Protein AF-A0A6J4E3N8-F1 (afdb_monomer_lite)

Structure (mmCIF, N/CA/C/O backbone):
data_AF-A0A6J4E3N8-F1
#
_entry.id   AF-A0A6J4E3N8-F1
#
loop_
_atom_site.group_PDB
_atom_site.id
_atom_site.type_symbol
_atom_site.label_atom_id
_atom_site.label_alt_id
_atom_site.label_comp_id
_atom_site.label_asym_id
_atom_site.label_entity_id
_atom_site.label_seq_id
_atom_site.pdbx_PDB_ins_code
_atom_site.Cartn_x
_atom_site.Cartn_y
_atom_site.Cartn_z
_atom_site.occupancy
_atom_site.B_iso_or_equiv
_atom_site.auth_seq_id
_atom_site.auth_comp_id
_atom_site.auth_asym_id
_atom_site.auth_atom_id
_atom_site.pdbx_PDB_model_num
ATOM 1 N N . MET A 1 1 ? 23.279 7.138 -13.369 1.00 37.78 1 MET A N 1
ATOM 2 C CA . MET A 1 1 ? 22.550 8.388 -13.073 1.00 37.78 1 MET A CA 1
ATOM 3 C C . MET A 1 1 ? 21.541 8.064 -11.982 1.00 37.78 1 MET A C 1
ATOM 5 O O . MET A 1 1 ? 20.567 7.385 -12.264 1.00 37.78 1 MET A O 1
ATOM 9 N N . ALA A 1 2 ? 21.853 8.375 -10.722 1.00 42.81 2 ALA A N 1
ATOM 10 C CA . ALA A 1 2 ? 20.976 8.065 -9.593 1.00 42.81 2 ALA A CA 1
ATOM 11 C C . ALA A 1 2 ? 19.971 9.211 -9.418 1.00 42.81 2 ALA A C 1
ATOM 13 O O . ALA A 1 2 ? 20.402 10.353 -9.273 1.00 42.81 2 ALA A O 1
ATOM 14 N N . LEU A 1 3 ? 18.667 8.910 -9.433 1.00 47.31 3 LEU A N 1
ATOM 15 C CA . LEU A 1 3 ? 17.620 9.866 -9.051 1.00 47.31 3 LEU A CA 1
ATOM 16 C C . LEU A 1 3 ? 17.927 10.415 -7.651 1.00 47.31 3 LEU A C 1
ATOM 18 O O . LEU A 1 3 ? 18.396 9.672 -6.784 1.00 47.31 3 LEU A O 1
ATOM 22 N N . ASN A 1 4 ? 17.700 11.702 -7.411 1.00 59.66 4 ASN A N 1
ATOM 23 C CA . ASN A 1 4 ? 18.001 12.312 -6.120 1.00 59.66 4 ASN A CA 1
ATOM 24 C C . ASN A 1 4 ? 16.975 11.878 -5.041 1.00 59.66 4 ASN A C 1
ATOM 26 O O . ASN A 1 4 ? 15.892 11.377 -5.346 1.00 59.66 4 ASN A O 1
ATOM 30 N N . ARG A 1 5 ? 17.312 12.044 -3.752 1.00 55.28 5 ARG A N 1
ATOM 31 C CA . ARG A 1 5 ? 16.461 11.628 -2.614 1.00 55.28 5 ARG A CA 1
ATOM 32 C C . ARG A 1 5 ? 15.049 12.239 -2.658 1.00 55.28 5 ARG A C 1
ATOM 34 O O . ARG A 1 5 ? 14.099 11.556 -2.300 1.00 55.28 5 ARG A O 1
ATOM 41 N N . ALA A 1 6 ? 14.904 13.474 -3.134 1.00 49.38 6 ALA A N 1
ATOM 42 C CA . ALA A 1 6 ? 13.622 14.145 -3.334 1.00 49.38 6 ALA A CA 1
ATOM 43 C C . ALA A 1 6 ? 12.829 13.580 -4.527 1.00 49.38 6 ALA A C 1
ATOM 45 O O . ALA A 1 6 ? 11.622 13.415 -4.412 1.00 49.38 6 ALA A O 1
ATOM 46 N N . GLU A 1 7 ? 13.475 13.194 -5.632 1.00 53.09 7 GLU A N 1
ATOM 47 C CA . GLU A 1 7 ? 12.799 12.527 -6.767 1.00 53.09 7 GLU A CA 1
ATOM 48 C C . GLU A 1 7 ? 12.301 11.121 -6.392 1.00 53.09 7 GLU A C 1
ATOM 50 O O . GLU A 1 7 ? 11.208 10.700 -6.782 1.00 53.09 7 GLU A O 1
ATOM 55 N N . ARG A 1 8 ? 13.072 10.423 -5.551 1.00 56.25 8 ARG A N 1
ATOM 56 C CA . ARG A 1 8 ? 12.673 9.162 -4.911 1.00 56.25 8 ARG A CA 1
ATOM 57 C C . ARG A 1 8 ? 11.477 9.332 -3.965 1.00 56.25 8 ARG A C 1
ATOM 59 O O . ARG A 1 8 ? 10.610 8.465 -3.931 1.00 56.25 8 ARG A O 1
ATOM 66 N N . SER A 1 9 ? 11.387 10.453 -3.248 1.00 50.31 9 SER A N 1
ATOM 67 C CA . SER A 1 9 ? 10.212 10.802 -2.436 1.00 50.31 9 SER A CA 1
ATOM 68 C C . SER A 1 9 ? 8.994 11.196 -3.282 1.00 50.31 9 SER A C 1
ATOM 70 O O . SER A 1 9 ? 7.881 10.804 -2.950 1.00 50.31 9 SER A O 1
ATOM 72 N N . LEU A 1 10 ? 9.179 11.903 -4.403 1.00 51.69 10 LEU A N 1
ATOM 73 C CA . LEU A 1 10 ? 8.087 12.287 -5.314 1.00 51.69 10 LEU A CA 1
ATOM 74 C C . LEU A 1 10 ? 7.422 11.073 -5.982 1.00 51.69 10 LEU A C 1
ATOM 76 O O . LEU A 1 10 ? 6.203 11.056 -6.141 1.00 51.69 10 LEU A O 1
ATOM 80 N N . SER A 1 11 ? 8.199 10.028 -6.290 1.00 52.78 11 SER A N 1
ATOM 81 C CA . SER A 1 11 ? 7.662 8.759 -6.810 1.00 52.78 11 SER A CA 1
ATOM 82 C C . SER A 1 11 ? 6.785 8.013 -5.791 1.00 52.78 11 SER A C 1
ATOM 84 O O . SER A 1 11 ? 5.876 7.288 -6.189 1.00 52.78 11 SER A O 1
ATOM 86 N N . LYS A 1 12 ? 7.015 8.203 -4.480 1.00 56.94 12 LYS A N 1
ATOM 87 C CA . LYS A 1 12 ? 6.123 7.669 -3.434 1.00 56.94 12 LYS A CA 1
ATOM 88 C C . LYS A 1 12 ? 4.802 8.434 -3.389 1.00 56.94 12 LYS A C 1
ATOM 90 O O . LYS A 1 12 ? 3.743 7.820 -3.415 1.00 56.94 12 LYS A O 1
ATOM 95 N N . ILE A 1 13 ? 4.883 9.767 -3.374 1.00 55.69 13 ILE A N 1
ATOM 96 C CA . ILE A 1 13 ? 3.757 10.666 -3.074 1.00 55.69 13 ILE A CA 1
ATOM 97 C C . ILE A 1 13 ? 2.594 10.512 -4.067 1.00 55.69 13 ILE A C 1
ATOM 99 O O . ILE A 1 13 ? 1.436 10.535 -3.657 1.00 55.69 13 ILE A O 1
ATOM 103 N N . ALA A 1 14 ? 2.872 10.338 -5.362 1.00 54.38 14 ALA A N 1
ATOM 104 C CA . ALA A 1 14 ? 1.809 10.302 -6.370 1.00 54.38 14 ALA A CA 1
ATOM 105 C C . ALA A 1 14 ? 0.968 9.010 -6.332 1.00 54.38 14 ALA A C 1
ATOM 107 O O . ALA A 1 14 ? -0.238 9.063 -6.556 1.00 54.38 14 ALA A O 1
ATOM 108 N N . ALA A 1 15 ? 1.586 7.862 -6.037 1.00 59.44 15 ALA A N 1
ATOM 109 C CA . ALA A 1 15 ? 0.891 6.574 -5.978 1.00 59.44 15 ALA A CA 1
ATOM 110 C C . ALA A 1 15 ? 0.255 6.312 -4.601 1.00 59.44 15 ALA A C 1
ATOM 112 O O . ALA A 1 15 ? -0.793 5.672 -4.522 1.00 59.44 15 ALA A O 1
ATOM 113 N N . SER A 1 16 ? 0.853 6.824 -3.518 1.00 60.09 16 SER A N 1
ATOM 114 C CA . SER A 1 16 ? 0.336 6.620 -2.162 1.00 60.09 16 SER A CA 1
ATOM 115 C C . SER A 1 16 ? -0.893 7.476 -1.852 1.00 60.09 16 SER A C 1
ATOM 117 O O . SER A 1 16 ? -1.780 6.995 -1.159 1.00 60.09 16 SER A O 1
ATOM 119 N N . ALA A 1 17 ? -0.999 8.703 -2.379 1.00 62.25 17 ALA A N 1
ATOM 120 C CA . ALA A 1 17 ? -2.038 9.657 -1.964 1.00 62.25 17 ALA A CA 1
ATOM 121 C C . ALA A 1 17 ? -3.481 9.153 -2.182 1.00 62.25 17 ALA A C 1
ATOM 123 O O . ALA A 1 17 ? -4.340 9.327 -1.319 1.00 62.25 17 ALA A O 1
ATOM 124 N N . SER A 1 18 ? -3.765 8.485 -3.306 1.00 70.00 18 SER A N 1
ATOM 125 C CA . SER A 1 18 ? -5.101 7.917 -3.551 1.00 70.00 18 SER A CA 1
ATOM 126 C C . SER A 1 18 ? -5.400 6.709 -2.659 1.00 70.00 18 SER A C 1
ATOM 128 O O . SER A 1 18 ? -6.539 6.522 -2.236 1.00 70.00 18 SER A O 1
ATOM 130 N N . LEU A 1 19 ? -4.384 5.899 -2.358 1.00 79.06 19 LEU A N 1
ATOM 131 C CA . LEU A 1 19 ? -4.521 4.708 -1.518 1.00 79.06 19 LEU A CA 1
ATOM 132 C C . LEU A 1 19 ? -4.639 5.077 -0.039 1.00 79.06 19 LEU A C 1
ATOM 134 O O . LEU A 1 19 ? -5.434 4.482 0.676 1.00 79.06 19 LEU A O 1
ATOM 138 N N . GLU A 1 20 ? -3.918 6.100 0.404 1.00 82.81 20 GLU A N 1
ATOM 139 C CA . GLU A 1 20 ? -4.009 6.644 1.756 1.00 82.81 20 GLU A CA 1
ATOM 140 C C . GLU A 1 20 ? -5.423 7.143 2.055 1.00 82.81 20 GLU A C 1
ATOM 142 O O . GL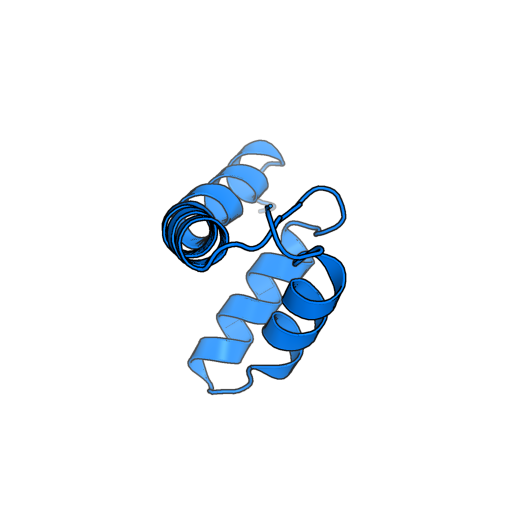U A 1 20 ? -6.016 6.742 3.053 1.00 82.81 20 GLU A O 1
ATOM 147 N N . HIS A 1 21 ? -6.021 7.917 1.143 1.00 83.56 21 HIS A N 1
ATOM 148 C CA . HIS A 1 21 ? -7.412 8.347 1.295 1.00 83.56 21 HIS A CA 1
ATOM 149 C C . HIS A 1 21 ? -8.390 7.166 1.308 1.00 83.56 21 HIS A C 1
ATOM 151 O O . HIS A 1 21 ? -9.345 7.180 2.079 1.00 83.56 21 HIS A O 1
ATOM 157 N N . LEU A 1 22 ? -8.174 6.144 0.474 1.00 87.06 22 LEU A N 1
ATOM 158 C CA . LEU A 1 22 ? -9.013 4.944 0.470 1.00 87.06 22 LEU A CA 1
ATOM 159 C C . LEU A 1 22 ? -8.946 4.214 1.819 1.00 87.06 22 LEU A C 1
ATOM 161 O O . LEU A 1 22 ? -9.985 3.864 2.369 1.00 87.06 22 LEU A O 1
ATOM 165 N N . ILE A 1 23 ? -7.741 4.002 2.347 1.00 88.38 23 ILE A N 1
ATOM 166 C CA . ILE A 1 23 ? -7.497 3.243 3.581 1.00 88.38 23 ILE A CA 1
ATOM 167 C C . ILE A 1 23 ? -8.059 3.992 4.793 1.00 88.38 23 ILE A C 1
ATOM 169 O O . ILE A 1 23 ? -8.780 3.402 5.597 1.00 88.38 23 ILE A O 1
ATOM 173 N N . VAL A 1 24 ? -7.838 5.307 4.864 1.00 89.69 24 VAL A N 1
ATOM 174 C CA . VAL A 1 24 ? -8.419 6.156 5.913 1.00 89.69 24 VAL A CA 1
ATOM 175 C C . VAL A 1 24 ? -9.947 6.183 5.822 1.00 89.69 24 VAL A C 1
ATOM 177 O O . VAL A 1 24 ? -10.618 6.009 6.835 1.00 89.69 24 VAL A O 1
ATOM 180 N N 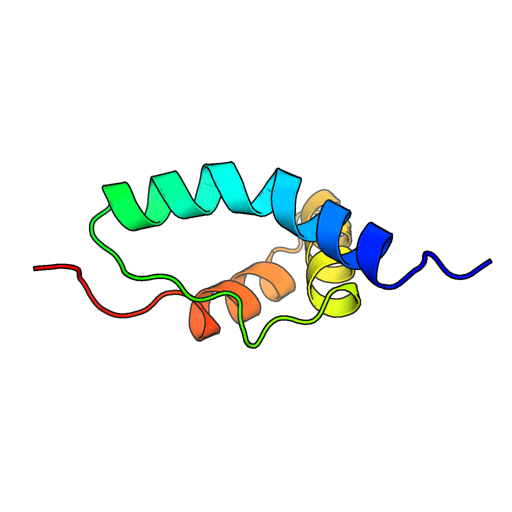. ASN A 1 25 ? -10.524 6.319 4.623 1.00 90.69 25 ASN A N 1
ATOM 181 C CA . ASN A 1 25 ? -11.982 6.286 4.444 1.00 90.69 25 ASN A CA 1
ATOM 182 C C . ASN A 1 25 ? -12.592 4.904 4.717 1.00 90.69 25 ASN A C 1
ATOM 184 O O . ASN A 1 25 ? -13.761 4.817 5.085 1.00 90.69 25 ASN A O 1
ATOM 188 N N . ALA A 1 26 ? -11.819 3.830 4.549 1.00 92.38 26 ALA A N 1
ATOM 189 C CA . ALA A 1 26 ? -12.199 2.487 4.977 1.00 92.38 26 ALA A CA 1
ATOM 190 C C . ALA A 1 26 ? -12.124 2.310 6.507 1.00 92.38 26 ALA A C 1
ATOM 192 O O . ALA A 1 26 ? -12.486 1.248 7.009 1.00 92.38 26 ALA A O 1
ATOM 193 N N . GLY A 1 27 ? -11.686 3.340 7.239 1.00 94.31 27 GLY A N 1
ATOM 194 C CA . GLY A 1 27 ? -11.626 3.357 8.693 1.00 94.31 27 GLY A CA 1
ATOM 195 C C . GLY A 1 27 ? -10.350 2.746 9.253 1.00 94.31 27 GLY A C 1
ATOM 196 O O . GLY A 1 27 ? -10.411 2.186 10.338 1.00 94.31 27 GLY A O 1
ATOM 197 N N . TYR A 1 28 ? -9.218 2.819 8.548 1.00 94.56 28 TYR A N 1
ATOM 198 C CA . TYR A 1 28 ? -7.934 2.297 9.026 1.00 94.56 28 TYR A CA 1
ATOM 199 C C . TYR A 1 28 ? -6.852 3.370 9.074 1.00 94.56 28 TYR A C 1
ATOM 201 O O . TYR A 1 28 ? -6.764 4.241 8.208 1.00 94.56 28 TYR A O 1
ATOM 209 N N . GLU A 1 29 ? -5.988 3.269 10.078 1.00 92.44 29 GLU A N 1
ATOM 210 C CA . GLU A 1 29 ? -4.769 4.064 10.157 1.00 92.44 29 GLU A CA 1
ATOM 211 C C . GLU A 1 29 ? -3.765 3.630 9.083 1.00 92.44 29 GLU A C 1
ATOM 213 O O . GLU A 1 29 ? -3.733 2.472 8.659 1.00 92.44 29 GLU A O 1
ATOM 218 N N . ILE A 1 30 ? -2.885 4.546 8.677 1.00 90.00 30 ILE A N 1
ATOM 219 C CA . ILE A 1 30 ? -1.766 4.219 7.797 1.00 90.00 30 ILE A CA 1
ATOM 220 C C . ILE A 1 30 ? -0.532 5.067 8.094 1.00 90.00 30 ILE A C 1
ATOM 222 O O . ILE A 1 30 ? -0.628 6.263 8.363 1.00 90.00 30 ILE A O 1
ATOM 226 N N . SER A 1 31 ? 0.646 4.443 8.035 1.00 88.12 31 SER A N 1
ATOM 227 C CA . SER A 1 31 ? 1.935 5.114 8.206 1.00 88.12 31 SER A CA 1
ATOM 228 C C . SER A 1 31 ? 2.982 4.601 7.223 1.00 88.12 31 SER A C 1
ATOM 230 O O . SER A 1 31 ? 3.361 3.431 7.229 1.00 88.12 31 SER A O 1
ATOM 232 N N . TRP A 1 32 ? 3.525 5.510 6.415 1.00 84.56 32 TRP A N 1
ATOM 233 C CA . TRP A 1 32 ? 4.541 5.208 5.400 1.00 84.56 32 TRP A CA 1
ATOM 234 C C . TRP A 1 32 ? 5.986 5.338 5.895 1.00 84.56 32 TRP A C 1
ATOM 236 O O . TRP A 1 32 ? 6.920 5.149 5.117 1.00 84.56 32 TRP A O 1
ATOM 246 N N . TRP A 1 33 ? 6.195 5.676 7.174 1.00 78.50 33 TRP A N 1
ATOM 247 C CA . TRP A 1 33 ? 7.514 6.050 7.708 1.00 78.50 33 TRP A CA 1
ATOM 248 C C . TRP A 1 33 ? 8.586 4.969 7.521 1.00 78.50 33 TRP A C 1
ATOM 250 O O . TRP A 1 33 ? 9.759 5.283 7.350 1.00 78.50 33 TRP A O 1
ATOM 260 N N . SER A 1 34 ? 8.187 3.696 7.536 1.00 82.69 34 SER A N 1
ATOM 261 C CA . SER A 1 34 ? 9.122 2.571 7.458 1.00 82.69 34 SER A CA 1
ATOM 262 C C . SER A 1 34 ? 9.454 2.111 6.031 1.00 82.69 34 SER A C 1
ATOM 264 O O . SER A 1 34 ? 10.282 1.216 5.865 1.00 82.69 34 SER A O 1
ATOM 266 N N . VAL A 1 35 ? 8.816 2.677 5.002 1.00 87.62 35 VAL A N 1
ATOM 267 C CA . VAL A 1 35 ? 8.948 2.200 3.616 1.00 87.62 35 VAL A CA 1
ATOM 268 C C . VAL A 1 35 ? 10.017 2.993 2.890 1.00 87.62 35 VAL A C 1
ATOM 270 O O . VAL A 1 35 ? 9.917 4.218 2.767 1.00 87.62 35 VAL A O 1
ATOM 273 N N . GLU A 1 36 ? 11.013 2.310 2.333 1.00 87.94 36 GLU A N 1
ATOM 274 C CA . GLU A 1 36 ? 12.072 2.950 1.550 1.00 87.94 36 GLU A CA 1
ATOM 275 C C . GLU A 1 36 ? 11.655 3.205 0.094 1.00 87.94 36 GLU A C 1
ATOM 277 O O . GLU A 1 36 ? 10.752 2.576 -0.450 1.00 87.94 36 GLU A O 1
ATOM 282 N N . ALA A 1 37 ? 12.286 4.182 -0.564 1.00 82.94 37 AL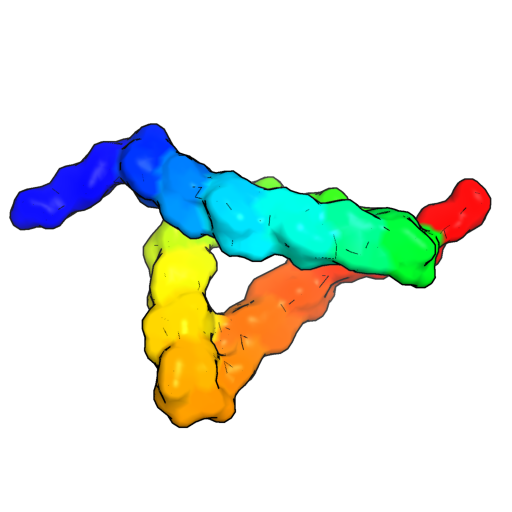A A N 1
ATOM 283 C CA . ALA A 1 37 ? 11.893 4.565 -1.929 1.00 82.94 37 ALA A CA 1
ATOM 284 C C . ALA A 1 37 ? 12.172 3.482 -2.962 1.00 82.94 37 ALA A C 1
ATOM 286 O O . ALA A 1 37 ? 11.343 3.244 -3.835 1.00 82.94 37 ALA A O 1
ATOM 287 N N . ASP A 1 38 ? 13.311 2.814 -2.832 1.00 87.62 38 ASP A N 1
ATOM 288 C CA . ASP A 1 38 ? 13.687 1.740 -3.742 1.00 87.62 38 ASP A CA 1
ATOM 289 C C . ASP A 1 38 ? 12.823 0.489 -3.507 1.00 87.62 38 ASP A C 1
ATOM 291 O O . ASP A 1 38 ? 12.475 -0.198 -4.464 1.00 87.62 38 ASP A O 1
ATOM 295 N N . GLU A 1 39 ? 12.414 0.235 -2.256 1.00 89.75 39 GLU A N 1
ATOM 296 C CA . GLU A 1 39 ? 11.456 -0.821 -1.899 1.00 89.75 39 GLU A CA 1
ATOM 297 C C . GLU A 1 39 ? 10.096 -0.564 -2.562 1.00 89.75 39 GLU A C 1
ATOM 299 O O . GLU A 1 39 ? 9.584 -1.423 -3.281 1.00 89.75 39 GLU A O 1
ATOM 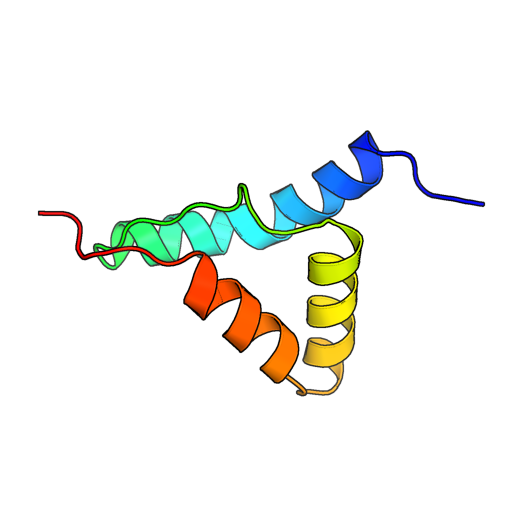304 N N . TRP A 1 40 ? 9.555 0.647 -2.396 1.00 88.38 40 TRP A N 1
ATOM 305 C CA . TRP A 1 40 ? 8.296 1.058 -3.018 1.00 88.38 40 TRP A CA 1
ATOM 306 C C . TRP A 1 40 ? 8.350 0.989 -4.547 1.00 88.38 40 TRP A C 1
ATOM 308 O O . TRP A 1 40 ? 7.453 0.427 -5.179 1.00 88.38 40 TRP A O 1
ATOM 318 N N . LEU A 1 41 ? 9.412 1.534 -5.149 1.00 86.56 41 LEU A N 1
ATOM 319 C CA . LEU A 1 41 ? 9.603 1.532 -6.599 1.00 86.56 41 LEU A CA 1
ATOM 320 C C . LEU A 1 41 ? 9.631 0.103 -7.143 1.00 86.56 41 LEU A C 1
ATOM 322 O O . LEU A 1 41 ? 8.937 -0.202 -8.112 1.00 86.56 41 LEU A O 1
ATOM 326 N N . ARG A 1 42 ? 10.409 -0.777 -6.511 1.00 90.69 42 ARG A N 1
ATOM 327 C CA . ARG A 1 42 ? 10.538 -2.166 -6.945 1.00 90.69 42 ARG A CA 1
ATOM 328 C C . ARG A 1 42 ? 9.217 -2.923 -6.840 1.00 90.69 42 ARG A C 1
ATOM 330 O O . ARG A 1 42 ? 8.836 -3.570 -7.810 1.00 90.69 42 ARG A O 1
ATOM 337 N N . ALA A 1 43 ? 8.505 -2.783 -5.723 1.00 91.75 43 ALA A N 1
ATOM 338 C CA . ALA A 1 43 ? 7.204 -3.420 -5.535 1.00 91.75 43 ALA A CA 1
ATOM 339 C C . ALA A 1 43 ? 6.175 -2.962 -6.588 1.00 91.75 43 ALA A C 1
ATOM 341 O O . ALA A 1 43 ? 5.407 -3.775 -7.095 1.00 91.75 43 ALA A O 1
ATOM 342 N N . ASN A 1 44 ? 6.196 -1.683 -6.980 1.00 88.38 44 ASN A N 1
ATOM 343 C CA . ASN A 1 44 ? 5.328 -1.176 -8.047 1.00 88.38 44 ASN A CA 1
ATOM 344 C C . ASN A 1 44 ? 5.727 -1.698 -9.438 1.00 88.38 44 ASN A C 1
ATOM 346 O O . ASN A 1 44 ? 4.848 -2.004 -10.240 1.00 88.38 44 ASN A O 1
ATOM 350 N N . ILE A 1 45 ? 7.026 -1.836 -9.733 1.00 89.25 45 ILE A N 1
ATOM 351 C CA . ILE A 1 45 ? 7.493 -2.449 -10.990 1.00 89.25 45 ILE A CA 1
ATOM 352 C C . ILE A 1 45 ? 7.045 -3.915 -11.069 1.00 89.25 45 ILE A C 1
ATOM 354 O O . ILE A 1 45 ? 6.544 -4.345 -12.104 1.00 89.25 45 ILE A O 1
ATOM 358 N N . GLU A 1 46 ? 7.197 -4.674 -9.982 1.00 93.81 46 GLU A N 1
ATOM 359 C CA . GLU A 1 46 ? 6.782 -6.083 -9.892 1.00 93.81 46 GLU A CA 1
ATOM 360 C C . GLU A 1 46 ? 5.255 -6.238 -10.059 1.00 93.81 46 GLU A C 1
ATOM 362 O O . GLU A 1 46 ? 4.795 -7.125 -10.783 1.00 93.81 46 GLU A O 1
ATOM 367 N N . ALA A 1 47 ? 4.467 -5.305 -9.519 1.00 90.00 47 ALA A N 1
ATOM 368 C CA . ALA A 1 47 ? 3.010 -5.298 -9.646 1.00 90.00 47 ALA A CA 1
ATOM 369 C C . ALA A 1 47 ? 2.503 -5.132 -11.095 1.00 90.00 47 ALA A C 1
ATOM 371 O O . ALA A 1 47 ? 1.420 -5.626 -11.414 1.00 90.00 47 ALA A O 1
ATOM 372 N N . VAL A 1 48 ? 3.277 -4.504 -11.997 1.00 90.56 48 VAL A N 1
ATOM 373 C CA . VAL A 1 48 ? 2.951 -4.450 -13.443 1.00 90.56 48 VAL A CA 1
ATOM 374 C C . VAL A 1 48 ? 2.928 -5.853 -14.056 1.00 90.56 48 VAL A C 1
ATOM 376 O O . VAL A 1 48 ? 2.136 -6.126 -14.955 1.00 90.56 48 VAL A O 1
ATOM 379 N N . PHE A 1 49 ? 3.755 -6.759 -13.535 1.00 95.25 49 PHE A N 1
ATOM 380 C CA . PHE A 1 49 ? 3.786 -8.172 -13.916 1.00 95.25 49 PHE A CA 1
ATOM 381 C C . PHE A 1 49 ? 2.840 -9.036 -13.066 1.00 95.25 49 PHE A C 1
ATOM 383 O O . PHE A 1 49 ? 2.978 -10.257 -13.046 1.00 95.25 49 PHE A O 1
ATOM 390 N N . CYS A 1 50 ? 1.886 -8.411 -12.368 1.00 94.94 50 CYS A N 1
ATOM 391 C CA . CYS A 1 50 ? 0.935 -9.054 -11.458 1.00 94.94 50 CYS A CA 1
ATOM 392 C C . CYS A 1 50 ? 1.578 -9.767 -10.255 1.00 94.94 50 CYS A C 1
ATOM 394 O O . CYS A 1 50 ? 0.944 -10.625 -9.640 1.00 94.94 50 CYS A O 1
ATOM 396 N N . ASP A 1 51 ? 2.812 -9.413 -9.888 1.00 95.25 51 ASP A N 1
ATOM 397 C CA . ASP A 1 51 ? 3.437 -9.882 -8.653 1.00 95.25 51 ASP A CA 1
ATOM 398 C C . ASP A 1 51 ? 3.240 -8.852 -7.534 1.00 95.25 51 ASP A C 1
ATOM 400 O O . ASP A 1 51 ? 3.979 -7.875 -7.414 1.00 95.25 51 ASP A O 1
ATOM 404 N N . TYR A 1 52 ? 2.213 -9.065 -6.711 1.00 93.62 52 TYR A N 1
ATOM 405 C CA . TYR A 1 52 ? 1.812 -8.127 -5.657 1.00 93.62 52 TYR A CA 1
ATOM 406 C C . TYR A 1 52 ? 2.486 -8.376 -4.306 1.00 93.62 52 TYR A C 1
ATOM 408 O O . TYR A 1 52 ? 2.294 -7.592 -3.379 1.00 93.62 52 TYR A O 1
ATOM 416 N N . ARG A 1 53 ? 3.324 -9.412 -4.183 1.00 97.12 53 ARG A N 1
ATOM 417 C CA . ARG A 1 53 ? 3.922 -9.823 -2.898 1.00 97.12 53 ARG A CA 1
ATOM 418 C C . ARG A 1 53 ? 4.757 -8.718 -2.253 1.00 97.12 53 ARG A C 1
ATOM 420 O O . ARG A 1 53 ? 4.836 -8.632 -1.031 1.00 97.12 53 ARG A O 1
ATOM 427 N N . GLY A 1 54 ? 5.409 -7.884 -3.066 1.00 94.81 54 GLY A N 1
ATOM 428 C CA . GLY A 1 54 ? 6.143 -6.716 -2.580 1.00 94.81 54 GLY A CA 1
ATOM 429 C C . GLY A 1 54 ? 5.217 -5.674 -1.953 1.00 94.81 54 GLY A C 1
ATOM 430 O O . GLY A 1 54 ? 5.501 -5.176 -0.867 1.00 94.81 54 GLY A O 1
ATOM 431 N N . LEU A 1 55 ? 4.086 -5.387 -2.604 1.00 92.00 55 LEU A N 1
ATOM 432 C CA . LEU A 1 55 ? 3.093 -4.439 -2.100 1.00 92.00 55 LEU A CA 1
ATOM 433 C C . LEU A 1 55 ? 2.379 -4.978 -0.857 1.00 92.00 55 LEU A C 1
ATOM 435 O O . LEU A 1 55 ? 2.237 -4.233 0.105 1.00 92.00 55 LEU A O 1
ATOM 439 N N . GLU A 1 56 ? 1.999 -6.259 -0.833 1.00 94.75 56 GLU A N 1
ATOM 440 C CA . GLU A 1 56 ? 1.375 -6.904 0.335 1.00 94.75 56 GLU A CA 1
ATOM 441 C C . GLU A 1 56 ? 2.228 -6.727 1.596 1.00 94.75 56 GLU A C 1
ATOM 443 O O . GLU A 1 56 ? 1.747 -6.186 2.588 1.00 94.75 56 GLU A O 1
ATOM 448 N N . ARG A 1 57 ? 3.525 -7.057 1.528 1.00 95.44 57 ARG A N 1
ATOM 449 C CA . ARG A 1 57 ? 4.452 -6.882 2.664 1.00 95.44 57 ARG A CA 1
ATOM 450 C C . ARG A 1 57 ? 4.577 -5.433 3.118 1.00 95.44 57 ARG A C 1
ATOM 452 O O . ARG A 1 57 ? 4.764 -5.173 4.304 1.00 95.44 57 ARG A O 1
ATOM 459 N N . ILE A 1 58 ? 4.537 -4.487 2.179 1.00 93.06 58 ILE A N 1
ATOM 460 C CA . ILE A 1 58 ? 4.562 -3.060 2.507 1.00 93.06 58 ILE A CA 1
ATOM 461 C C . ILE A 1 58 ? 3.281 -2.692 3.264 1.00 93.06 58 ILE A C 1
ATOM 463 O O . ILE A 1 58 ? 3.361 -2.114 4.346 1.00 93.06 58 ILE A O 1
ATOM 467 N N . PHE A 1 59 ? 2.110 -3.063 2.744 1.00 92.25 59 PHE A N 1
ATOM 468 C CA . PHE 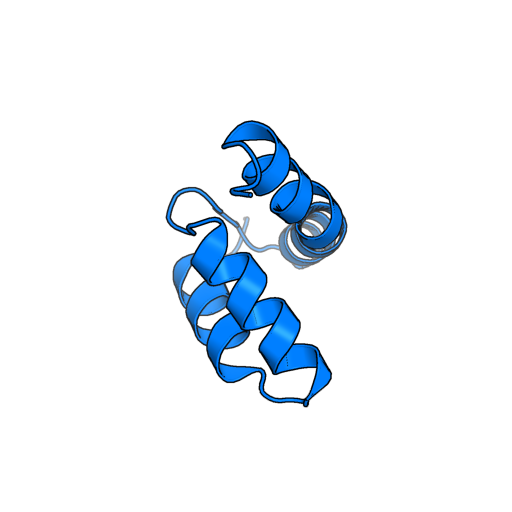A 1 59 ? 0.828 -2.738 3.369 1.00 92.25 59 PHE A CA 1
ATOM 469 C C . PHE A 1 59 ? 0.639 -3.403 4.735 1.00 92.25 59 PHE A C 1
ATOM 471 O O . PHE A 1 59 ? 0.168 -2.735 5.650 1.00 92.25 59 PHE A O 1
ATOM 478 N N . GLU A 1 60 ? 1.085 -4.647 4.918 1.00 94.19 60 GLU A N 1
ATOM 479 C CA . GLU A 1 60 ? 1.077 -5.344 6.217 1.00 94.19 60 GLU A CA 1
ATOM 480 C C . GLU A 1 60 ? 1.836 -4.584 7.315 1.00 94.19 60 GLU A C 1
ATOM 482 O O . GLU A 1 60 ? 1.496 -4.677 8.491 1.00 94.19 60 GLU A O 1
ATOM 487 N N . ARG A 1 61 ? 2.875 -3.829 6.942 1.00 93.56 61 ARG A N 1
ATOM 488 C CA . ARG A 1 61 ? 3.677 -3.024 7.875 1.00 93.56 61 ARG A CA 1
ATOM 489 C C . ARG A 1 61 ? 3.113 -1.622 8.096 1.00 93.56 61 ARG A C 1
ATOM 491 O O . ARG A 1 61 ? 3.465 -0.980 9.084 1.00 93.56 61 ARG A O 1
ATOM 498 N N . CYS A 1 62 ? 2.334 -1.121 7.141 1.00 92.19 62 CYS A N 1
ATOM 499 C CA . CYS A 1 62 ? 1.918 0.277 7.076 1.00 92.19 62 CYS A CA 1
ATOM 500 C C . CYS A 1 62 ? 0.484 0.509 7.533 1.00 92.19 62 CYS A C 1
ATOM 502 O O . CYS A 1 62 ? 0.218 1.572 8.089 1.00 92.19 62 CYS A O 1
ATOM 504 N N . ILE A 1 63 ? -0.425 -0.432 7.278 1.00 92.56 63 ILE A N 1
ATOM 505 C CA . ILE A 1 63 ? -1.822 -0.325 7.698 1.00 92.56 63 ILE A CA 1
ATOM 506 C C . ILE A 1 63 ? -1.898 -0.652 9.189 1.00 92.56 63 ILE A C 1
ATOM 508 O O . ILE A 1 63 ? -1.451 -1.711 9.632 1.00 92.56 63 ILE A O 1
ATOM 512 N N . GLY A 1 64 ? -2.428 0.295 9.955 1.00 91.50 64 GLY A N 1
ATOM 513 C CA . GLY A 1 64 ? -2.592 0.189 11.396 1.00 91.50 64 GLY A CA 1
ATOM 514 C C . GLY A 1 64 ? -3.957 -0.364 11.797 1.00 91.50 64 GLY A C 1
ATOM 515 O O . GLY A 1 64 ? -4.610 -1.108 11.061 1.00 91.50 64 GLY A O 1
ATOM 516 N N . GLY A 1 65 ? -4.381 -0.006 13.008 1.00 93.69 65 GLY A N 1
ATOM 517 C CA . GLY A 1 65 ? -5.672 -0.424 13.541 1.00 93.69 65 GLY A CA 1
ATOM 518 C C . GLY A 1 65 ? -6.854 0.329 12.916 1.00 93.69 65 GLY A C 1
ATOM 519 O O . GLY A 1 65 ? -6.663 1.296 12.174 1.00 93.69 65 GLY A O 1
ATOM 520 N N . PRO A 1 66 ? -8.090 -0.099 13.228 1.00 93.31 66 PRO A N 1
ATOM 521 C CA . PRO A 1 66 ? -9.283 0.667 12.906 1.00 93.31 66 PRO A CA 1
ATOM 522 C C . PRO A 1 66 ? -9.278 2.043 13.586 1.00 93.31 66 PRO A C 1
ATOM 524 O O . PRO A 1 66 ? -8.948 2.152 14.767 1.00 93.31 66 PRO A O 1
ATOM 527 N N . ILE A 1 67 ? -9.699 3.069 12.854 1.00 89.88 67 ILE A N 1
ATOM 528 C CA 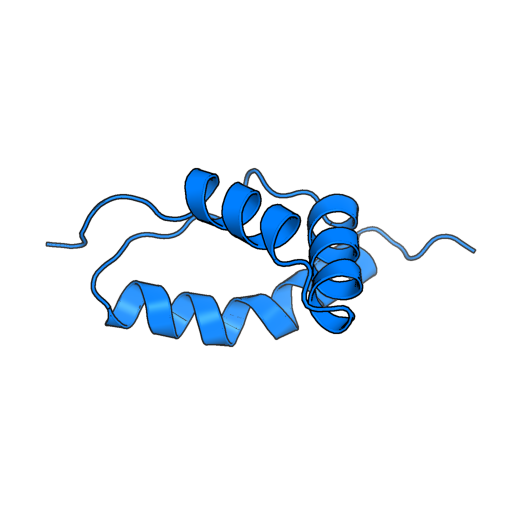. ILE A 1 67 ? -9.954 4.419 13.355 1.00 89.88 67 ILE A CA 1
ATOM 529 C C . ILE A 1 67 ? -11.355 4.411 13.985 1.00 89.88 67 ILE A C 1
ATOM 531 O O . ILE A 1 67 ? -12.334 4.107 13.301 1.00 89.88 67 ILE A O 1
ATOM 535 N N . ALA A 1 68 ? -11.432 4.690 15.289 1.00 73.25 68 ALA A N 1
ATOM 536 C CA . ALA A 1 68 ? -12.678 4.767 16.061 1.00 73.25 68 ALA A CA 1
ATOM 537 C C . ALA A 1 68 ? -13.372 6.131 15.939 1.00 73.25 68 ALA A C 1
ATOM 539 O O . ALA A 1 68 ? -12.655 7.156 15.856 1.00 73.25 68 ALA A O 1
#

Foldseek 3Di:
DDDDPVSLVVVCCVVVVVVCVVLVVVQWAFDQVPPGSVLVVVCVVVVVVVPNVSVVVSCVVTIHDGHD

Sequence (68 aa):
MALNRAERSLSKIAASASLEHLIVNAGYEISWWSVEADEWLRANIEAVFCDYRGLERIFERCIGGPIA

pLDDT: mean 80.47, std 16.73, range [37.78, 97.12]

Organism: NCBI:txid2725477

Radius of gyration: 12.67 Å; chains: 1; bounding box: 35×24×30 Å

Secondary structure (DSSP, 8-state):
-PPPHHHHHHHHHHHHHHHHHHHHHTTEEE--TT--HHHHHHHHHHHHTT--HHHHHHHHHHEEEEP-